Protein AF-A0A2Z6ET05-F1 (afdb_monomer)

pLDDT: mean 83.88, std 12.31, range [50.12, 95.19]

Organism: NCBI:txid1553431

Solvent-accessible surface area (backbone atoms only — not comparable to full-atom values): 5179 Å² total; per-residue (Å²): 114,69,66,63,56,46,61,56,34,48,77,72,42,31,44,82,49,72,94,82,53,76,93,70,60,69,64,82,57,17,53,59,54,19,48,77,68,76,32,95,59,46,64,69,48,79,54,77,30,30,42,38,36,79,47,59,47,98,86,65,47,72,38,81,46,78,43,79,51,98,54,91,50,87,80,84,85,72,46,79,55,130

Radius of gyration: 15.83 Å; Cα contacts (8 Å, |Δi|>4): 108; chains: 1; bounding box: 38×27×38 Å

Secondary structure (DSSP, 8-state):
-HHHHHHHHHTTTEE--TTT------STTHHHHHHHTT-SSPPPEEETTEEEEEEE-TTS-EEEEEEE-SS-------EE--

Structure (mmCIF, N/CA/C/O backbone):
data_AF-A0A2Z6ET05-F1
#
_entry.id   AF-A0A2Z6ET05-F1
#
loop_
_atom_site.group_PDB
_atom_site.id
_atom_site.type_symbol
_atom_site.label_atom_id
_atom_site.label_alt_id
_atom_site.label_comp_id
_atom_site.label_asym_id
_atom_site.label_entity_id
_atom_site.label_seq_id
_atom_site.pdbx_PDB_ins_code
_atom_site.Cartn_x
_atom_site.Cartn_y
_atom_site.Cartn_z
_atom_site.occupancy
_atom_site.B_iso_or_equiv
_atom_site.auth_seq_id
_atom_site.auth_comp_id
_atom_site.auth_asym_id
_atom_site.auth_atom_id
_atom_site.pdbx_PDB_model_num
ATOM 1 N N . MET A 1 1 ? -10.088 -9.984 2.272 1.00 61.22 1 MET A N 1
ATOM 2 C CA . MET A 1 1 ? -9.051 -9.587 3.259 1.00 61.22 1 MET A CA 1
ATOM 3 C C . MET A 1 1 ? -9.456 -8.370 4.096 1.00 61.22 1 MET A C 1
ATOM 5 O O . MET A 1 1 ? -9.393 -8.470 5.313 1.00 61.22 1 MET A O 1
ATOM 9 N N . GLN A 1 2 ? -9.942 -7.269 3.499 1.00 76.19 2 GLN A N 1
ATOM 10 C CA . GLN A 1 2 ? -10.384 -6.068 4.241 1.00 76.19 2 GLN A CA 1
ATOM 11 C C . GLN A 1 2 ? -11.396 -6.345 5.370 1.00 76.19 2 GLN A C 1
ATOM 13 O O . GLN A 1 2 ? -11.261 -5.790 6.457 1.00 76.19 2 GLN A O 1
ATOM 18 N N . ASN A 1 3 ? -12.353 -7.256 5.160 1.00 86.50 3 ASN A N 1
ATOM 19 C CA . ASN A 1 3 ? -13.383 -7.569 6.160 1.00 86.50 3 ASN A CA 1
ATOM 20 C C . ASN A 1 3 ? -12.822 -8.122 7.481 1.00 86.50 3 ASN A C 1
ATOM 22 O O . ASN A 1 3 ? -13.387 -7.853 8.535 1.00 86.50 3 ASN A O 1
ATOM 26 N N . ALA A 1 4 ? -11.713 -8.870 7.451 1.00 91.25 4 ALA A N 1
ATOM 27 C CA . ALA A 1 4 ? -11.111 -9.416 8.668 1.00 91.25 4 ALA A CA 1
ATOM 28 C C . ALA A 1 4 ? -10.468 -8.313 9.525 1.00 91.25 4 ALA A C 1
ATOM 30 O O . ALA A 1 4 ? -10.647 -8.290 10.742 1.00 91.25 4 ALA A O 1
ATOM 31 N N . LEU A 1 5 ? -9.769 -7.368 8.884 1.00 89.19 5 LEU A N 1
ATOM 32 C CA . LEU A 1 5 ? -9.174 -6.214 9.560 1.00 89.19 5 LEU A CA 1
ATOM 33 C C . LEU A 1 5 ? -10.254 -5.303 10.147 1.00 89.19 5 LEU A C 1
ATOM 35 O O . LEU A 1 5 ? -10.163 -4.924 11.311 1.00 89.19 5 LEU A O 1
ATOM 39 N N . ARG A 1 6 ? -11.299 -5.015 9.364 1.00 89.81 6 ARG A N 1
ATOM 40 C CA . ARG A 1 6 ? -12.442 -4.217 9.814 1.00 89.81 6 ARG A CA 1
ATOM 41 C C . ARG A 1 6 ? -13.089 -4.812 11.068 1.00 89.81 6 ARG A C 1
ATOM 43 O O . ARG A 1 6 ? -13.164 -4.125 12.078 1.00 89.81 6 ARG A O 1
ATOM 50 N N . LYS A 1 7 ? -13.435 -6.106 11.044 1.00 93.06 7 LYS A N 1
ATOM 51 C CA . LYS A 1 7 ? -14.007 -6.814 12.206 1.00 93.06 7 LYS A CA 1
ATOM 52 C C . LYS A 1 7 ? -13.101 -6.773 13.439 1.00 93.06 7 LYS A C 1
ATOM 54 O O . LYS A 1 7 ? -13.590 -6.765 14.561 1.00 93.06 7 LYS A O 1
ATOM 59 N N . ARG A 1 8 ? -11.774 -6.793 13.257 1.00 94.25 8 ARG A N 1
ATOM 60 C CA . ARG A 1 8 ? -10.823 -6.701 14.374 1.00 94.25 8 ARG A CA 1
ATOM 61 C C . ARG A 1 8 ? -10.800 -5.302 14.979 1.00 94.25 8 ARG A C 1
ATOM 63 O O . ARG A 1 8 ? -10.781 -5.205 16.196 1.00 94.25 8 ARG A O 1
ATOM 70 N N . LEU A 1 9 ? -10.793 -4.258 14.153 1.00 91.62 9 LEU A N 1
ATOM 71 C CA . LEU A 1 9 ? -10.791 -2.864 14.608 1.00 91.62 9 LEU A CA 1
ATOM 72 C C . LEU A 1 9 ? -12.093 -2.493 15.327 1.00 91.62 9 LEU A C 1
ATOM 74 O O . LEU A 1 9 ? -12.039 -1.825 16.355 1.00 91.62 9 LEU A O 1
ATOM 78 N N . GLU A 1 10 ? -13.230 -3.019 14.865 1.00 92.81 10 GLU A N 1
ATOM 79 C CA . GLU A 1 10 ? -14.536 -2.818 15.508 1.00 92.81 10 GLU A CA 1
ATOM 80 C C . GLU A 1 10 ? -14.545 -3.299 16.973 1.00 92.81 10 GLU A C 1
ATOM 82 O O . GLU A 1 10 ? -15.151 -2.648 17.818 1.00 92.81 10 GLU A O 1
ATOM 87 N N . LYS A 1 11 ? -13.788 -4.356 17.323 1.00 94.38 11 LYS A N 1
ATOM 88 C CA . LYS A 1 11 ? -13.634 -4.815 18.723 1.00 94.38 11 LYS A CA 1
ATOM 89 C C . LYS A 1 11 ? -12.982 -3.783 19.650 1.00 94.38 11 LYS A C 1
ATOM 91 O O . LYS A 1 11 ? -13.099 -3.909 20.862 1.00 94.38 11 LYS A O 1
ATOM 96 N N . PHE A 1 12 ? -12.277 -2.806 19.087 1.00 93.75 12 PHE A N 1
ATOM 97 C CA . PHE A 1 12 ? -11.606 -1.730 19.814 1.00 93.75 12 PHE A CA 1
ATOM 98 C C . PHE A 1 12 ? -12.299 -0.371 19.610 1.00 93.75 12 PHE A C 1
ATOM 100 O O . PHE A 1 12 ? -11.700 0.654 19.915 1.00 93.75 12 PHE A O 1
ATOM 107 N N . GLY A 1 13 ? -13.518 -0.336 19.049 1.00 92.38 13 GLY A N 1
ATOM 108 C CA . GLY A 1 13 ? -14.220 0.919 18.733 1.00 92.38 13 GLY A CA 1
ATOM 109 C C . GLY A 1 13 ? -13.601 1.705 17.567 1.00 92.38 13 GLY A C 1
ATOM 110 O O . GLY A 1 13 ? -13.840 2.901 17.406 1.00 92.38 13 GLY A O 1
ATOM 111 N N . LEU A 1 14 ? -12.778 1.055 16.738 1.00 91.62 14 LEU A N 1
ATOM 112 C CA . LEU A 1 14 ? -12.068 1.691 15.630 1.00 91.62 14 LEU A CA 1
ATOM 113 C C . LEU A 1 14 ? -12.701 1.335 14.284 1.00 91.62 14 LEU A C 1
ATOM 115 O O . LEU A 1 14 ? -13.148 0.208 14.060 1.00 91.62 14 LEU A O 1
ATOM 119 N N . ALA A 1 15 ? -12.668 2.282 13.348 1.00 89.06 15 ALA A N 1
ATOM 120 C CA . ALA A 1 15 ? -13.108 2.069 11.975 1.00 89.06 15 ALA A CA 1
ATOM 121 C C . ALA A 1 15 ? -12.023 2.467 10.966 1.00 89.06 15 ALA A C 1
ATOM 123 O O . ALA A 1 15 ? -11.219 3.371 11.200 1.00 89.06 15 ALA A O 1
ATOM 124 N N . LEU A 1 16 ? -12.026 1.788 9.817 1.00 87.69 16 LEU A N 1
ATOM 125 C CA . LEU A 1 16 ? -11.238 2.203 8.660 1.00 87.69 16 LEU A CA 1
ATOM 126 C C . LEU A 1 16 ? -11.918 3.405 8.006 1.00 87.69 16 LEU A C 1
ATOM 128 O O . LEU A 1 16 ? -13.104 3.343 7.678 1.00 87.69 16 LEU A O 1
ATOM 132 N N . GLU A 1 17 ? -11.160 4.471 7.787 1.00 86.00 17 GLU A N 1
ATOM 133 C CA . GLU A 1 17 ? -11.629 5.625 7.032 1.00 86.00 17 GLU A CA 1
ATOM 134 C C . GLU A 1 17 ? -11.390 5.349 5.527 1.00 86.00 17 GLU A C 1
ATOM 136 O O . GLU A 1 17 ? -10.260 5.026 5.139 1.00 86.00 17 GLU A O 1
ATOM 141 N N . PRO A 1 18 ? -12.430 5.395 4.673 1.00 83.69 18 PRO A N 1
ATOM 142 C CA . PRO A 1 18 ? -12.335 4.953 3.281 1.00 83.69 18 PRO A CA 1
ATOM 143 C C . PRO A 1 18 ? -11.563 5.904 2.355 1.00 83.69 18 PRO A C 1
ATOM 145 O O . PRO A 1 18 ? -11.021 5.438 1.356 1.00 83.69 18 PRO A O 1
ATOM 148 N N . THR A 1 19 ? -11.486 7.206 2.645 1.00 84.56 19 THR A N 1
ATOM 149 C CA . THR A 1 19 ? -10.731 8.168 1.815 1.00 84.56 19 THR A CA 1
ATOM 150 C C . THR A 1 19 ? -9.214 8.048 1.995 1.00 84.56 19 THR A C 1
ATOM 152 O O . THR A 1 19 ? -8.446 8.337 1.080 1.00 84.56 19 THR A O 1
ATOM 155 N N . LYS A 1 20 ? -8.776 7.560 3.153 1.00 79.56 20 LYS A N 1
ATOM 156 C CA . LYS A 1 20 ? -7.391 7.426 3.607 1.00 79.56 20 LYS A CA 1
ATOM 157 C C . LYS A 1 20 ? -6.894 5.984 3.532 1.00 79.56 20 LYS A C 1
ATOM 159 O O . LYS A 1 20 ? -5.689 5.747 3.479 1.00 79.56 20 LYS A O 1
ATOM 164 N N . THR A 1 21 ? -7.804 5.008 3.511 1.00 81.69 21 THR A N 1
ATOM 165 C CA . THR A 1 21 ? -7.464 3.581 3.443 1.00 81.69 21 THR A CA 1
ATOM 166 C C . THR A 1 21 ? -7.627 3.051 2.026 1.00 81.69 21 THR A C 1
ATOM 168 O O . THR A 1 21 ? -8.739 2.880 1.533 1.00 81.69 21 THR A O 1
ATOM 171 N N . LYS A 1 22 ? -6.516 2.675 1.392 1.00 84.44 22 LYS A N 1
ATOM 172 C CA . LYS A 1 22 ? -6.511 2.057 0.061 1.00 84.44 22 LYS A CA 1
ATOM 173 C C . LYS A 1 22 ? -5.800 0.706 0.083 1.00 84.44 22 LYS A C 1
ATOM 175 O O . LYS A 1 22 ? -4.751 0.558 0.704 1.00 84.44 22 LYS A O 1
ATOM 180 N N . LEU A 1 23 ? -6.348 -0.281 -0.633 1.00 85.06 23 LEU A N 1
ATOM 181 C CA . LEU A 1 23 ? -5.599 -1.494 -0.966 1.00 85.06 23 LEU A CA 1
ATOM 182 C C . LEU A 1 23 ? -4.656 -1.209 -2.127 1.00 85.0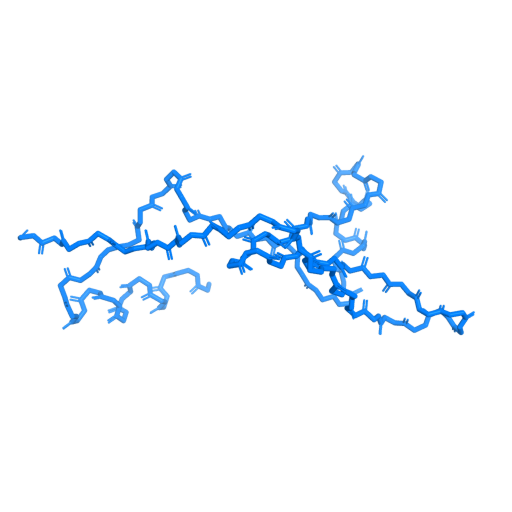6 23 LEU A C 1
ATOM 184 O O . LEU A 1 23 ? -5.086 -0.823 -3.212 1.00 85.06 23 LEU A O 1
ATOM 188 N N . VAL A 1 24 ? -3.376 -1.454 -1.891 1.00 86.31 24 VAL A N 1
ATOM 189 C CA . VAL A 1 24 ? -2.318 -1.287 -2.879 1.00 86.31 24 VAL A CA 1
ATOM 190 C C . VAL A 1 24 ? -1.805 -2.667 -3.270 1.00 86.31 24 VAL A C 1
ATOM 192 O O . VAL A 1 24 ? -1.470 -3.482 -2.408 1.00 86.31 24 VAL A O 1
ATOM 195 N N . ALA A 1 25 ? -1.760 -2.951 -4.572 1.00 86.50 25 ALA A N 1
ATOM 196 C CA . ALA A 1 25 ? -1.187 -4.196 -5.070 1.00 86.50 25 ALA A CA 1
ATOM 197 C C . ALA A 1 25 ? 0.322 -4.216 -4.787 1.00 86.50 25 ALA A C 1
ATOM 199 O O . ALA A 1 25 ? 1.058 -3.357 -5.271 1.00 86.50 25 ALA A O 1
ATOM 200 N N . PHE A 1 26 ? 0.781 -5.207 -4.023 1.00 86.88 26 PHE A N 1
ATOM 201 C CA . PHE A 1 26 ? 2.165 -5.296 -3.564 1.00 86.88 26 PHE A CA 1
ATOM 202 C C . PHE A 1 26 ? 2.717 -6.723 -3.680 1.00 86.88 26 PHE A C 1
ATOM 204 O O . PHE A 1 26 ? 1.964 -7.694 -3.772 1.00 86.88 26 PHE A O 1
ATOM 211 N N . GLY A 1 27 ? 4.044 -6.861 -3.701 1.00 88.50 27 GLY A N 1
ATOM 212 C CA . GLY A 1 27 ? 4.723 -8.155 -3.822 1.00 88.50 27 GLY A CA 1
ATOM 213 C C . GLY A 1 27 ? 5.068 -8.561 -5.262 1.00 88.50 27 GLY A C 1
ATOM 214 O O . GLY A 1 27 ? 4.862 -7.818 -6.222 1.00 88.50 27 GLY A O 1
ATOM 215 N N . ARG A 1 28 ? 5.586 -9.787 -5.427 1.00 89.75 28 ARG A N 1
ATOM 216 C CA . ARG A 1 28 ? 6.142 -10.297 -6.702 1.00 89.75 28 ARG A CA 1
ATOM 217 C C . ARG A 1 28 ? 5.179 -10.276 -7.891 1.00 89.75 28 ARG A C 1
ATOM 219 O O . ARG A 1 28 ? 5.615 -10.196 -9.037 1.00 89.75 28 ARG A O 1
ATOM 226 N N . PHE A 1 29 ? 3.877 -10.341 -7.625 1.00 90.56 29 PHE A N 1
ATOM 227 C CA . PHE A 1 29 ? 2.836 -10.350 -8.652 1.00 90.56 29 PHE A CA 1
ATOM 228 C C . PHE A 1 29 ? 2.297 -8.959 -8.988 1.00 90.56 29 PHE A C 1
ATOM 230 O O . PHE A 1 29 ? 1.587 -8.819 -9.981 1.00 90.56 29 PHE A O 1
ATOM 237 N N . ALA A 1 30 ? 2.670 -7.925 -8.228 1.00 91.38 30 ALA A N 1
ATOM 238 C CA . ALA A 1 30 ? 2.155 -6.574 -8.418 1.00 91.38 30 ALA A CA 1
ATOM 239 C C . ALA A 1 30 ? 2.446 -6.033 -9.826 1.00 91.38 30 ALA A C 1
ATOM 241 O O . ALA A 1 30 ? 1.592 -5.388 -10.423 1.00 91.38 30 ALA A O 1
ATOM 242 N N . GLN A 1 31 ? 3.613 -6.358 -10.398 1.00 89.62 31 GLN A N 1
ATOM 243 C CA . GLN A 1 31 ? 3.959 -5.963 -11.770 1.00 89.62 31 GLN A CA 1
ATOM 244 C C . GLN A 1 31 ? 3.041 -6.617 -12.806 1.00 89.62 31 GLN A C 1
ATOM 246 O O . GLN A 1 31 ? 2.586 -5.943 -13.721 1.00 89.62 31 GLN A O 1
ATOM 251 N N . ARG A 1 32 ? 2.747 -7.916 -12.656 1.00 90.56 32 ARG A N 1
ATOM 252 C CA . ARG A 1 32 ? 1.835 -8.625 -13.567 1.00 90.56 32 ARG A CA 1
ATOM 253 C C . ARG A 1 32 ? 0.429 -8.045 -13.464 1.00 90.56 32 ARG A C 1
ATOM 255 O O . ARG A 1 32 ? -0.179 -7.741 -14.481 1.00 90.56 32 ARG A O 1
ATOM 262 N N . TYR A 1 33 ? -0.045 -7.832 -12.237 1.00 91.62 33 TYR A N 1
ATOM 263 C CA . TYR A 1 33 ? -1.338 -7.208 -11.977 1.00 91.62 33 TYR A CA 1
ATOM 264 C C . TYR A 1 33 ? -1.437 -5.818 -12.620 1.00 91.62 33 TYR A C 1
ATOM 266 O O . TYR A 1 33 ? -2.406 -5.537 -13.319 1.00 91.62 33 TYR A O 1
ATOM 274 N N . ALA A 1 34 ? -0.407 -4.981 -12.455 1.00 91.38 34 ALA A N 1
ATOM 275 C CA . ALA A 1 34 ? -0.326 -3.663 -13.076 1.00 91.38 34 ALA A CA 1
ATOM 276 C C . ALA A 1 34 ? -0.416 -3.746 -14.607 1.00 91.38 34 ALA A C 1
ATOM 278 O O . ALA A 1 34 ? -1.252 -3.065 -15.194 1.00 91.38 34 ALA A O 1
ATOM 279 N N . SER A 1 35 ? 0.366 -4.627 -15.237 1.00 90.31 35 SER A N 1
ATOM 280 C CA . SER A 1 35 ? 0.339 -4.823 -16.690 1.00 90.31 35 SER A CA 1
ATOM 281 C C . SER A 1 35 ? -1.026 -5.290 -17.200 1.00 90.31 35 SER A C 1
ATOM 283 O O . SER A 1 35 ? -1.504 -4.750 -18.193 1.00 90.31 35 SER A O 1
ATOM 285 N N . HIS A 1 36 ? -1.696 -6.210 -16.496 1.00 93.12 36 HIS A N 1
ATOM 286 C CA . HIS A 1 36 ? -3.067 -6.623 -16.830 1.00 93.12 36 HIS A CA 1
ATOM 287 C C . HIS A 1 36 ? -4.080 -5.473 -16.762 1.00 93.12 36 HIS A C 1
ATOM 289 O O . HIS A 1 36 ? -5.086 -5.508 -17.457 1.00 93.12 36 HIS A O 1
ATOM 295 N N . HIS A 1 37 ? -3.809 -4.452 -15.948 1.00 92.25 37 HIS A N 1
ATOM 296 C CA . HIS A 1 37 ? -4.662 -3.273 -15.783 1.00 92.25 37 HIS A CA 1
ATOM 297 C C . HIS A 1 37 ? -4.146 -2.062 -16.584 1.00 92.25 37 HIS A C 1
ATOM 299 O O . HIS A 1 37 ? -4.475 -0.923 -16.258 1.00 92.25 37 HIS A O 1
ATOM 305 N N . GLY A 1 38 ? -3.281 -2.279 -17.584 1.00 92.69 38 GLY A N 1
ATOM 306 C CA . GLY A 1 38 ? -2.742 -1.216 -18.443 1.00 92.69 38 GLY A CA 1
ATOM 307 C C . GLY A 1 38 ? -1.757 -0.263 -17.753 1.00 92.69 38 GLY A C 1
ATOM 308 O O . GLY A 1 38 ? -1.356 0.746 -18.331 1.00 92.69 38 GLY A O 1
ATOM 309 N N . LYS A 1 39 ? -1.326 -0.558 -16.522 1.00 91.25 39 LYS A N 1
ATOM 310 C CA . LYS A 1 39 ? -0.348 0.250 -15.785 1.00 91.25 39 LYS A CA 1
ATOM 311 C C . LYS A 1 39 ? 1.073 -0.219 -16.106 1.00 91.25 39 LYS A C 1
ATOM 313 O O . LYS A 1 39 ? 1.399 -1.400 -16.002 1.00 91.25 39 LYS A O 1
ATOM 318 N N . ARG A 1 40 ? 1.966 0.728 -16.421 1.00 86.69 40 ARG A N 1
ATOM 319 C CA . ARG A 1 40 ? 3.394 0.435 -16.680 1.00 86.69 40 ARG A CA 1
ATOM 320 C C . ARG A 1 40 ? 4.141 -0.043 -15.429 1.00 86.69 40 ARG A C 1
ATOM 322 O O . ARG A 1 40 ? 5.101 -0.804 -15.542 1.00 86.69 40 ARG A O 1
ATOM 329 N N . ARG A 1 41 ? 3.725 0.407 -14.242 1.00 86.50 41 ARG A N 1
ATOM 330 C CA . ARG A 1 41 ? 4.342 0.067 -12.952 1.00 86.50 41 ARG 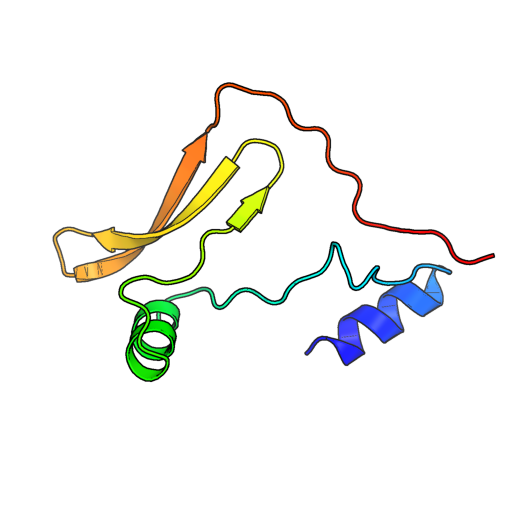A CA 1
ATOM 331 C C . ARG A 1 41 ? 3.277 -0.192 -11.877 1.00 86.50 41 ARG A C 1
ATOM 333 O O . ARG A 1 41 ? 2.182 0.365 -11.976 1.00 86.50 41 ARG A 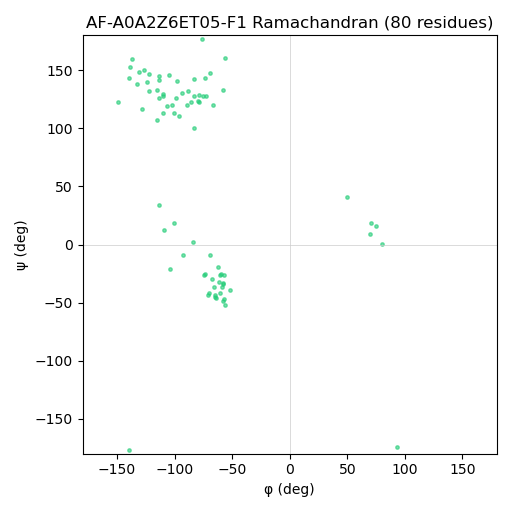O 1
ATOM 340 N N . PRO A 1 42 ? 3.590 -1.019 -10.863 1.00 90.88 42 PRO A N 1
ATOM 341 C CA . PRO A 1 42 ? 2.804 -1.142 -9.646 1.00 90.88 42 PRO A CA 1
ATOM 342 C C . PRO A 1 42 ? 2.629 0.196 -8.945 1.00 90.88 42 PRO A C 1
ATOM 344 O O . PRO A 1 42 ? 3.409 1.126 -9.137 1.00 90.88 42 PRO A O 1
ATOM 347 N N . GLU A 1 43 ? 1.618 0.253 -8.092 1.00 88.38 43 GLU A N 1
ATOM 348 C CA . GLU A 1 43 ? 1.429 1.379 -7.192 1.00 88.38 43 GLU A CA 1
ATOM 349 C C . GLU A 1 43 ? 2.523 1.416 -6.112 1.00 88.38 43 GLU A C 1
ATOM 351 O O . GLU A 1 43 ? 3.035 0.382 -5.675 1.00 88.38 43 GLU A O 1
ATOM 356 N N . THR A 1 44 ? 2.869 2.632 -5.696 1.00 89.50 44 THR A N 1
ATOM 357 C CA . THR A 1 44 ? 3.874 2.916 -4.667 1.00 89.50 44 THR A CA 1
ATOM 358 C C . THR A 1 44 ? 3.181 3.159 -3.332 1.00 89.50 44 THR A C 1
ATOM 360 O O . THR A 1 44 ? 2.126 3.793 -3.287 1.00 89.50 44 THR A O 1
ATOM 363 N N . ILE A 1 45 ? 3.770 2.665 -2.243 1.00 88.06 45 ILE A N 1
ATOM 364 C CA . ILE A 1 45 ? 3.274 2.902 -0.885 1.00 88.06 45 ILE A CA 1
ATOM 365 C C . ILE A 1 45 ? 4.087 4.037 -0.268 1.00 88.06 45 ILE A C 1
ATOM 367 O O . ILE A 1 45 ? 5.313 3.955 -0.204 1.00 88.06 45 ILE A O 1
ATOM 371 N N . TYR A 1 46 ? 3.388 5.060 0.216 1.00 86.19 46 TYR A N 1
ATOM 372 C CA . TYR A 1 46 ? 3.963 6.177 0.958 1.00 86.19 46 TYR A CA 1
ATOM 373 C C . TYR A 1 46 ? 3.584 6.026 2.428 1.00 86.19 46 TYR A C 1
ATOM 375 O O . TYR A 1 46 ? 2.399 5.989 2.765 1.00 86.19 46 TYR A O 1
ATOM 383 N N . PHE A 1 47 ? 4.572 5.892 3.307 1.00 81.50 47 PHE A N 1
ATOM 384 C CA . PHE A 1 47 ? 4.331 5.660 4.727 1.00 81.50 47 PHE A CA 1
ATOM 385 C C . PHE A 1 47 ? 5.438 6.262 5.589 1.00 81.50 47 PHE A C 1
ATOM 387 O O . PHE A 1 47 ? 6.595 5.896 5.432 1.00 81.50 47 PHE A O 1
ATOM 394 N N . LEU A 1 48 ? 5.076 7.154 6.520 1.00 83.94 48 LEU A N 1
ATOM 395 C CA . LEU A 1 48 ? 5.981 7.761 7.512 1.00 83.94 48 LEU A CA 1
ATOM 396 C C . LEU A 1 48 ? 7.275 8.354 6.919 1.00 83.94 48 LEU A C 1
ATOM 398 O O . LEU A 1 48 ? 8.354 8.185 7.482 1.00 83.94 48 LEU A O 1
ATOM 402 N N . GLY A 1 49 ? 7.179 9.028 5.771 1.00 84.44 49 GLY A N 1
ATOM 403 C CA . GLY A 1 49 ? 8.351 9.565 5.070 1.00 84.44 49 GLY A CA 1
ATOM 404 C C . GLY A 1 49 ? 9.189 8.504 4.349 1.00 84.44 49 GLY A C 1
ATOM 405 O O . GLY A 1 49 ? 10.329 8.769 3.985 1.00 84.44 49 GLY A O 1
ATOM 406 N N . PHE A 1 50 ? 8.653 7.305 4.127 1.00 86.69 50 PHE A N 1
ATOM 407 C CA . PHE A 1 50 ? 9.248 6.287 3.271 1.00 86.69 50 PHE A CA 1
ATOM 408 C C . PHE A 1 50 ? 8.387 6.038 2.045 1.00 86.69 50 PHE A C 1
ATOM 410 O O . PHE A 1 50 ? 7.161 5.947 2.121 1.00 86.69 50 PHE A O 1
ATOM 417 N N . THR A 1 51 ? 9.069 5.827 0.931 1.00 90.31 51 THR A N 1
ATOM 418 C CA . THR A 1 51 ? 8.4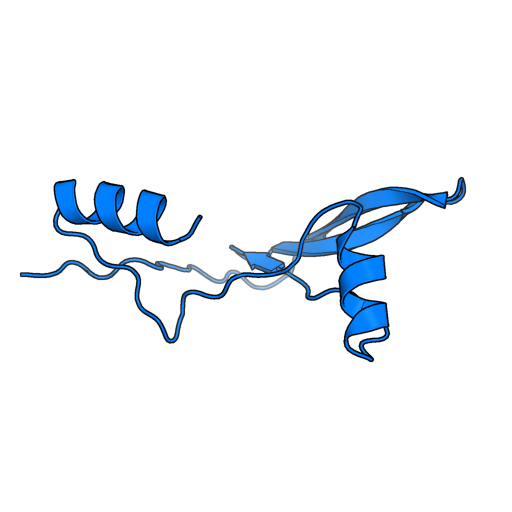76 5.492 -0.356 1.00 90.31 51 THR A CA 1
ATOM 419 C C . THR A 1 51 ? 8.930 4.092 -0.735 1.00 90.31 51 THR A C 1
ATOM 421 O O . THR A 1 51 ? 10.098 3.858 -1.056 1.00 90.31 51 THR A O 1
ATOM 424 N N . LEU A 1 52 ? 7.996 3.148 -0.648 1.00 90.44 52 LEU A N 1
ATOM 425 C CA . LEU A 1 52 ? 8.186 1.722 -0.897 1.00 90.44 52 LEU A CA 1
ATOM 426 C C . LEU A 1 52 ? 7.640 1.372 -2.280 1.00 90.44 52 LEU A C 1
ATOM 428 O O . LEU A 1 52 ? 6.442 1.509 -2.538 1.00 90.44 52 LEU A O 1
ATOM 432 N N . TYR A 1 53 ? 8.500 0.866 -3.159 1.00 91.44 53 TYR A N 1
ATOM 433 C CA . TYR A 1 53 ? 8.104 0.433 -4.498 1.00 91.44 53 TYR A CA 1
ATOM 434 C C . TYR A 1 53 ? 8.623 -0.963 -4.828 1.00 91.44 53 TYR A C 1
ATOM 436 O O . TYR A 1 53 ? 9.685 -1.410 -4.390 1.00 91.44 53 TYR A O 1
ATOM 444 N N . CYS A 1 54 ? 7.834 -1.667 -5.635 1.00 91.38 54 CYS A N 1
ATOM 445 C CA . CYS A 1 54 ? 8.192 -2.969 -6.176 1.00 91.38 54 CYS A CA 1
ATOM 446 C C . CYS A 1 54 ? 9.158 -2.795 -7.353 1.00 91.38 54 CYS A C 1
ATOM 448 O O . CYS A 1 54 ? 8.867 -2.064 -8.298 1.00 91.38 54 CYS A O 1
ATOM 450 N N . THR A 1 55 ? 10.283 -3.503 -7.323 1.00 91.62 55 THR A N 1
ATOM 451 C CA . THR A 1 55 ? 11.289 -3.500 -8.389 1.00 91.62 55 THR A CA 1
ATOM 452 C C . THR A 1 55 ? 11.833 -4.911 -8.638 1.00 91.62 55 THR A C 1
ATOM 454 O O . THR A 1 55 ? 11.376 -5.905 -8.060 1.00 91.62 55 THR A O 1
ATOM 457 N N . ARG A 1 56 ? 12.803 -5.015 -9.543 1.00 90.81 56 ARG A N 1
ATOM 458 C CA . ARG A 1 56 ? 13.609 -6.214 -9.762 1.00 90.81 56 ARG A CA 1
ATOM 459 C C . ARG A 1 56 ? 15.079 -5.875 -9.578 1.00 90.81 56 ARG A C 1
ATOM 461 O O . ARG A 1 56 ? 15.505 -4.765 -9.882 1.00 90.81 56 ARG A O 1
ATOM 468 N N . ASN A 1 57 ? 15.850 -6.826 -9.066 1.00 91.81 57 ASN A N 1
ATOM 469 C CA . ASN A 1 57 ? 17.303 -6.697 -9.050 1.00 91.81 57 ASN A CA 1
ATOM 470 C C . ASN A 1 57 ? 17.891 -6.953 -10.453 1.00 91.81 57 ASN A C 1
ATOM 472 O O . ASN A 1 57 ? 17.173 -7.333 -11.378 1.00 91.81 57 ASN A O 1
ATOM 476 N N . LEU A 1 58 ? 19.210 -6.800 -10.599 1.00 92.62 58 LEU A N 1
ATOM 477 C CA . LEU A 1 58 ? 19.913 -7.052 -11.866 1.00 92.62 58 LEU A CA 1
ATOM 478 C C . LEU A 1 58 ? 19.752 -8.496 -12.379 1.00 92.62 58 LEU A C 1
ATOM 480 O O . LEU A 1 58 ? 19.806 -8.731 -13.578 1.00 92.62 58 LEU A O 1
ATOM 484 N N . LYS A 1 59 ? 19.500 -9.458 -11.480 1.00 95.19 59 LYS A N 1
ATOM 485 C CA . LYS A 1 59 ? 19.224 -10.867 -11.811 1.00 95.19 59 LYS A CA 1
ATOM 486 C C . LYS A 1 59 ? 17.747 -11.128 -12.159 1.00 95.19 59 LYS A C 1
ATOM 488 O O . LYS A 1 59 ? 17.364 -12.272 -12.362 1.00 95.19 59 LYS A O 1
ATOM 493 N N . GLY A 1 60 ? 16.897 -10.098 -12.178 1.00 90.44 60 GLY A N 1
ATOM 494 C CA . GLY A 1 60 ? 15.466 -10.205 -12.472 1.00 90.44 60 GLY A CA 1
ATOM 495 C C . GLY A 1 60 ? 14.581 -10.669 -11.306 1.00 90.44 60 GLY A C 1
ATOM 496 O O . GLY A 1 60 ? 13.360 -10.736 -11.467 1.00 90.44 60 GLY A O 1
ATOM 497 N N . ASN A 1 61 ? 15.148 -10.936 -10.126 1.00 92.00 61 ASN A N 1
ATOM 498 C CA . ASN A 1 61 ? 14.386 -11.358 -8.950 1.00 92.00 61 ASN A CA 1
ATOM 499 C C . ASN A 1 61 ? 13.609 -10.185 -8.353 1.00 92.00 61 ASN A C 1
ATOM 501 O O . ASN A 1 61 ? 14.103 -9.055 -8.309 1.00 92.00 61 ASN A O 1
ATOM 505 N N . PHE A 1 62 ? 12.403 -10.469 -7.858 1.00 91.06 62 PHE A N 1
ATOM 506 C CA . PHE A 1 62 ? 11.580 -9.483 -7.166 1.00 91.06 62 PHE A CA 1
ATOM 507 C C . PHE A 1 62 ? 12.313 -8.913 -5.948 1.00 91.06 62 PHE A C 1
ATOM 509 O O . PHE A 1 62 ? 12.854 -9.657 -5.131 1.00 91.06 62 PHE A O 1
ATOM 516 N N . LYS A 1 63 ? 12.286 -7.589 -5.825 1.00 92.19 63 LYS A N 1
ATOM 517 C CA . LYS A 1 63 ? 12.850 -6.845 -4.704 1.00 92.19 63 LYS A CA 1
ATOM 518 C C . LYS A 1 63 ? 11.897 -5.710 -4.343 1.00 92.19 63 LYS A C 1
ATOM 520 O O . LYS A 1 63 ? 11.310 -5.080 -5.220 1.00 92.19 63 LYS A O 1
ATOM 525 N N . ILE A 1 64 ? 11.776 -5.428 -3.053 1.00 91.38 64 ILE A N 1
ATOM 526 C CA . ILE A 1 64 ? 11.179 -4.183 -2.570 1.00 91.38 64 ILE A CA 1
ATOM 527 C C . ILE A 1 64 ? 12.320 -3.206 -2.351 1.00 91.38 64 ILE A C 1
ATOM 529 O O . ILE A 1 64 ? 13.322 -3.547 -1.720 1.00 91.38 64 ILE A O 1
ATOM 533 N N . GLU A 1 65 ? 12.180 -2.005 -2.888 1.00 91.69 65 GLU A N 1
ATOM 534 C CA . GLU A 1 65 ? 13.114 -0.925 -2.622 1.00 91.69 65 GLU A CA 1
ATOM 535 C C . GLU A 1 65 ? 12.418 0.175 -1.835 1.00 91.69 65 GLU A C 1
ATOM 537 O O . GLU A 1 65 ? 11.221 0.424 -2.000 1.00 91.69 65 GLU A O 1
ATOM 542 N N . MET A 1 66 ? 13.185 0.791 -0.944 1.00 92.50 66 MET A N 1
ATOM 543 C CA . MET A 1 66 ? 12.727 1.837 -0.050 1.00 92.50 66 MET A CA 1
ATOM 544 C C . MET A 1 66 ? 13.572 3.078 -0.294 1.00 92.50 66 MET A C 1
ATOM 546 O O . MET A 1 66 ? 14.801 3.001 -0.324 1.00 92.50 66 MET A O 1
ATOM 550 N N . ARG A 1 67 ? 12.912 4.221 -0.449 1.00 91.12 67 ARG A N 1
ATOM 551 C CA . ARG A 1 67 ? 13.549 5.537 -0.427 1.00 91.12 67 ARG A CA 1
ATOM 552 C C . ARG A 1 67 ? 13.035 6.315 0.769 1.00 91.12 67 ARG A C 1
ATOM 554 O O . ARG A 1 67 ? 11.831 6.354 0.995 1.00 91.12 67 ARG A O 1
ATOM 561 N N . THR A 1 68 ? 13.944 6.929 1.510 1.00 89.56 68 THR A N 1
ATOM 562 C CA . THR A 1 68 ? 13.591 7.862 2.581 1.00 89.56 68 THR A CA 1
ATOM 563 C C . THR A 1 68 ? 13.348 9.233 1.968 1.00 89.56 68 THR A C 1
ATOM 565 O O . THR A 1 68 ? 14.178 9.745 1.214 1.00 89.56 68 THR A O 1
ATOM 568 N N . GLU A 1 69 ? 12.207 9.827 2.273 1.00 79.50 69 GLU A N 1
ATOM 569 C CA . GLU A 1 69 ? 11.887 11.197 1.911 1.00 79.50 69 GLU A CA 1
ATOM 570 C C . GLU A 1 69 ? 12.487 12.150 2.943 1.00 79.50 69 GLU A C 1
ATOM 572 O O . GLU A 1 69 ? 12.515 11.878 4.141 1.00 79.50 69 GLU A O 1
ATOM 577 N N . LYS A 1 70 ? 12.985 13.297 2.476 1.00 71.69 70 LYS A N 1
ATOM 578 C CA . LYS A 1 70 ? 13.610 14.300 3.351 1.00 71.69 70 LYS A CA 1
ATOM 579 C C . LYS A 1 70 ? 12.601 15.003 4.273 1.00 71.69 70 LYS A C 1
ATOM 581 O O . LYS A 1 70 ? 13.016 15.751 5.152 1.00 71.69 70 LYS A O 1
ATOM 586 N N . PHE A 1 71 ? 11.298 14.793 4.072 1.00 63.59 71 PHE A N 1
ATOM 587 C CA . PHE A 1 71 ? 10.233 15.516 4.761 1.00 63.59 71 PHE A CA 1
ATOM 588 C C . PHE A 1 71 ? 9.491 14.616 5.754 1.00 63.59 71 PHE A C 1
ATOM 590 O O . PHE A 1 71 ? 9.046 13.519 5.419 1.00 63.59 71 PHE A O 1
ATOM 597 N N . ARG A 1 72 ? 9.345 15.090 6.994 1.00 57.47 72 ARG A N 1
ATOM 598 C CA . ARG A 1 72 ? 8.723 14.337 8.089 1.00 57.47 72 ARG A CA 1
ATOM 599 C C . ARG A 1 72 ? 7.203 14.473 8.025 1.00 57.47 72 ARG A C 1
ATOM 601 O O . ARG A 1 72 ? 6.649 15.466 8.483 1.00 57.47 72 ARG A O 1
ATOM 608 N N . SER A 1 73 ? 6.525 13.466 7.488 1.00 56.38 73 SER A N 1
ATOM 609 C CA . SER A 1 73 ? 5.064 13.354 7.540 1.00 56.38 73 SER A CA 1
ATOM 610 C C . SER A 1 73 ? 4.652 12.459 8.714 1.00 56.38 73 SER A C 1
ATOM 612 O O . SER A 1 73 ? 4.901 11.254 8.720 1.00 56.38 73 SER A O 1
ATOM 614 N N . VAL A 1 74 ? 4.034 13.056 9.740 1.00 55.34 74 VAL A N 1
ATOM 615 C CA . VAL A 1 74 ? 3.349 12.310 10.808 1.00 55.34 74 VAL A CA 1
ATOM 616 C C . VAL A 1 74 ? 1.996 11.894 10.264 1.00 55.34 74 VAL A C 1
ATOM 618 O O . VAL A 1 74 ? 1.227 12.748 9.827 1.00 55.34 74 VAL A O 1
ATOM 621 N N . VAL A 1 75 ? 1.704 10.595 10.280 1.00 55.47 75 VAL A N 1
ATOM 622 C CA . VAL A 1 75 ? 0.446 10.103 9.732 1.00 55.47 75 VAL A CA 1
ATOM 623 C C . VAL A 1 75 ? -0.294 9.222 10.724 1.00 55.47 75 VAL A C 1
ATOM 625 O O . VAL A 1 75 ? 0.190 8.162 11.112 1.00 55.47 75 VAL A O 1
ATOM 628 N N . VAL A 1 76 ? -1.477 9.685 11.132 1.00 52.31 76 VAL A N 1
ATOM 629 C CA . VAL A 1 76 ? -2.414 8.962 11.998 1.00 52.31 76 VAL A CA 1
ATOM 630 C C . VAL A 1 76 ? -3.615 8.565 11.141 1.00 52.31 76 VAL A C 1
ATOM 632 O O . VAL A 1 76 ? -4.348 9.418 10.643 1.00 52.31 76 VAL A O 1
ATOM 635 N N . TRP A 1 77 ? -3.789 7.260 10.929 1.00 58.38 77 TRP A N 1
ATOM 636 C CA . TRP A 1 77 ? -4.750 6.695 9.970 1.00 58.38 77 TRP A CA 1
ATOM 637 C C . TRP A 1 77 ? -5.889 5.902 10.625 1.00 58.38 77 TRP A C 1
ATOM 639 O O . TRP A 1 77 ? -6.361 4.909 10.077 1.00 58.38 77 TRP A O 1
ATOM 649 N N . LEU A 1 78 ? -6.333 6.310 11.810 1.00 62.47 78 LEU A N 1
ATOM 650 C CA . LEU A 1 78 ? -7.449 5.672 12.504 1.00 62.47 78 LEU A CA 1
ATOM 651 C C . LEU A 1 78 ? -8.406 6.745 13.003 1.00 62.47 78 LEU A C 1
ATOM 653 O O . LEU A 1 78 ? -7.974 7.781 13.504 1.00 62.47 78 LEU A O 1
ATOM 657 N N . VAL A 1 79 ? -9.702 6.484 12.849 1.00 63.28 79 VAL A N 1
ATOM 658 C CA . VAL A 1 79 ? -10.764 7.322 13.404 1.00 63.28 79 VAL A CA 1
ATOM 659 C C . VAL A 1 79 ? -11.482 6.493 14.464 1.00 63.28 79 VAL A C 1
ATOM 661 O O . VAL A 1 79 ? -11.894 5.360 14.198 1.00 63.28 79 VAL A O 1
ATOM 664 N N . CYS A 1 80 ? -11.580 7.040 15.675 1.00 50.12 80 CYS A N 1
ATOM 665 C CA . CYS A 1 80 ? -12.382 6.463 16.747 1.00 50.12 80 CYS A CA 1
ATOM 666 C C . CYS A 1 80 ? -13.859 6.683 16.413 1.00 50.12 80 CYS A C 1
ATOM 668 O O . CYS A 1 80 ? -14.247 7.813 16.105 1.00 50.12 80 CYS A O 1
ATOM 670 N N . LYS A 1 81 ? -14.672 5.625 16.439 1.00 56.44 81 LYS A N 1
ATOM 671 C CA . LYS A 1 81 ? -16.123 5.795 16.460 1.00 56.44 81 LYS A CA 1
ATOM 672 C C . LYS A 1 81 ? -16.558 5.880 17.920 1.00 56.44 81 LYS A C 1
ATOM 674 O O . LYS A 1 81 ? -16.310 4.943 18.672 1.00 56.44 81 LYS A O 1
ATOM 679 N N . THR A 1 82 ? -17.183 6.996 18.291 1.00 5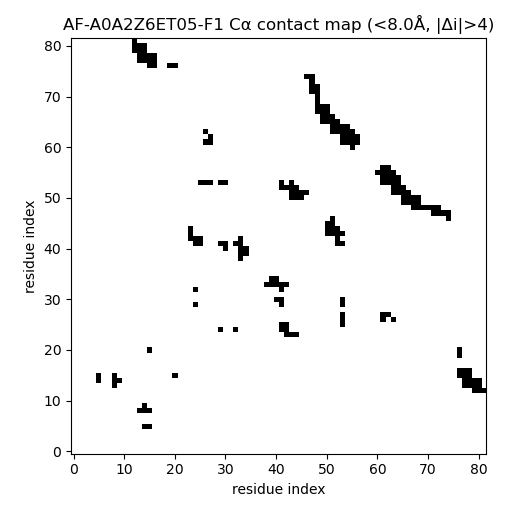2.59 82 THR A N 1
ATOM 680 C CA . THR A 1 82 ? -18.149 7.027 19.402 1.00 52.59 82 THR A CA 1
ATOM 681 C C . THR A 1 82 ? -19.284 6.053 19.138 1.00 52.59 82 THR A C 1
ATOM 683 O O . THR A 1 82 ? -19.699 5.976 17.954 1.00 52.59 82 THR A O 1
#

Nearest PDB structures (foldseek):
  3wpa-assembly1_A  TM=4.805E-01  e=2.533E-01  Acinetobacter sp. Tol 5
  3wpr-assembly1_B  TM=4.207E-01  e=4.434E-01  Acinetobacter sp. Tol 5
  3wpr-assembly1_C  TM=3.041E-01  e=3.053E-01  Acinetobacter sp. Tol 5
  6xtd-assembly1_B  TM=3.669E-01  e=3.244E+00  Serratia marcescens
  4zg5-assembly1_A  TM=2.969E-01  e=2.865E+00  Brucella abortus S19

Sequence (82 aa):
MQNALRKRLEKFGLALEPTKTKLVAFGRFAQRYASHHGKRRPETIYFLGFTLYCTRNLKGNFKIEMRTEKFRSVVVWLVCKT

Mean predicted aligned error: 6.91 Å

Foldseek 3Di:
DVVVVQVVQVVVQKHFDVVLDDDFQDDPCQCVVCV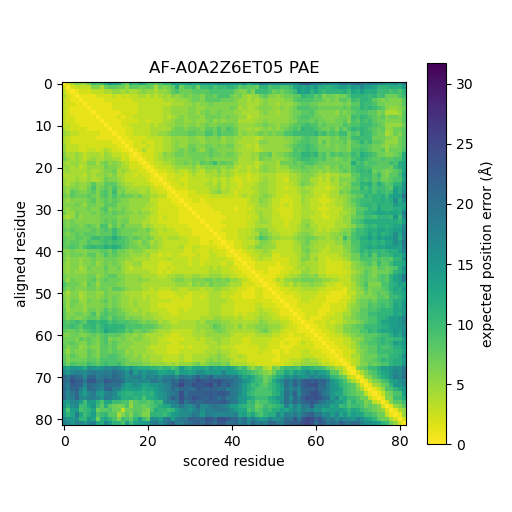VVVHNAGDWDDDQQKIWGWDADPVRHIDIDIDGHPDGDDDDGIDGHD

=== Feature glossary =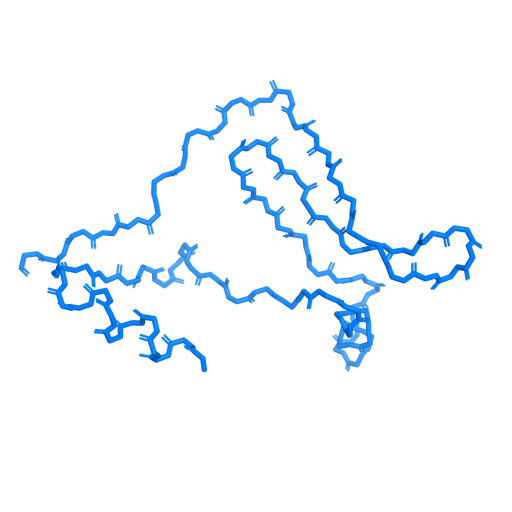==
A reading guide for the features in this record.

Start from the sequence.

  · Sequence gives the chain of amino acids in standard one-letter code (A=alanine, C=cysteine, …, Y=tyrosine), read N→C. It is the only feature that is directly encoded by the gene; all structural features are derived from the folded form of this sequence.

Fold it, and you get atomic coordinates and the backbone conformation that goes with them.

  · Structure coordinates are given as an mmCIF _atom_site loop: one row per atom with element, residue name, chain id, sequence number, and x/y/z position in Å. Only the four main-chain atoms per residue are included here; side chains are omitted to keep the record compact.

  · Backbone dihedral angles. Every residue except chain termini has a φ (preceding-C → N → Cα → C) and a ψ (N → Cα → C → next-N). They are reported in degrees following the IUPAC sign convention. Secondary structure is essentially a statement about which (φ, ψ) basin each residue occupies.

  · Eight-state secondary structure (DSSP): H is the canonical α-helix, G the ti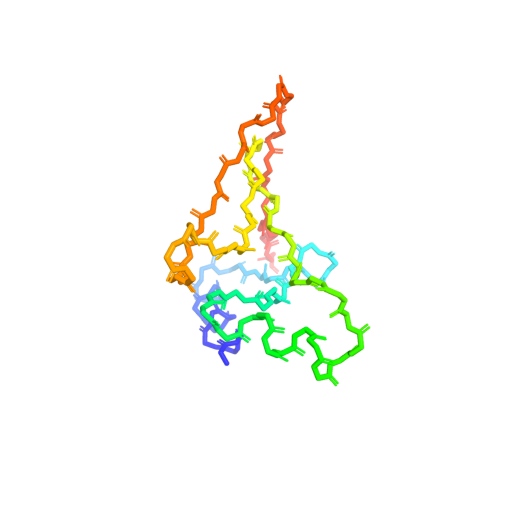ghter 3₁₀-helix, I the wider π-helix; E/B are β-structure, T and S are turns and bends, and '-' is everything else. DSSP derives these from the pattern of main-chain N–H···O=C hydrogen bonds, not from the sequence.

  · SS3 is a coarse helix/strand/coil call (letters a/b/c) made by the P-SEA algorithm from inter-Cα distances and dihedrals. It is less detailed than DSSP but needs only Cα positions.

Summarize the fold with a handful of shape descriptors and a per-residue structural alphabet.

  · Radius of gyration (Rg) is the root-mean-square distance of Cα atoms from their centroid — a single number for overall size and compactness. A globular domain of N residues has Rg ≈ 2.2·N^0.38 Å; an extended or disordered chain has a much larger Rg. The Cα contact count is the number of residue pairs whose Cα atoms are within 8 Å and are more than four positions apart in sequence — a standard proxy for tertiary packing density. The bounding box is the smallest axis-al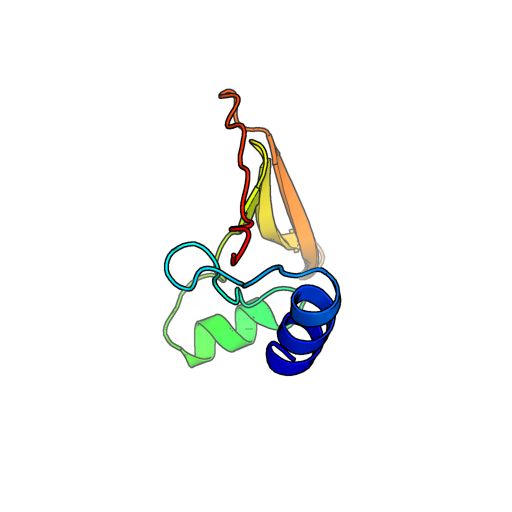igned box enclosing all Cα atoms.

  · 3Di is Foldseek's structural alphabet. Each residue is assigned one of twenty discrete states based on how its Cα sits relative to its spatial (not sequential) neighbors. Aligning 3Di strings finds structural homologs roughly as well as full 3D superposition, but orders of magnitude faster.

  · Solvent-accessible surface area (SASA) is the area in Å² traced out by the centre of a 1.4 Å probe sphere (a water molecule) rolled over the protein's van der Waals surface (Shrake–Rupley / Lee–Richards construction). Buried residues have near-zero SASA; fully exposed residues can exceed 200 Å². The total SASA scales roughly with the number of surface residues.

Ask how reliable the model is.

  · For AlphaFold models, the B-factor field carries pLDDT — the model's own estimate of local accuracy on a 0–100 scale. Regions with pLDDT<50 should be treated as essentially unmodeled; they often correspond to intrinsically disordered segments.

  · For experimental (PDB) structures, the B-factor (temperature factor) quantifies the positional spread of each atom in the crystal — a combination of thermal vibration and static disorder — in units of Å². High B-factors mark flexible loops or poorly resolved regions; low B-factors mark the rigid, well-ordered core.

  · Predicted Aligned Error (PAE) is an AlphaFold confidence matrix: entry (i, j) is the expected error in the position of residue j, in ångströms, when the prediction is superimposed on the true structure at residue i. Low PAE within a block of residues means that block is internally rigid and well-predicted; high PAE between two blocks means their relative placement is uncertain even if each block individually is confident.

Place it in context: what it resembles, what it is annotated as, and how it looks.

  · Structural nearest neighbors (via Foldseek easy-search vs the PDB). Reported per hit: target PDB id, E-value, and alignment TM-score. A TM-score above ~0.5 is the conventional threshold for 'same fold'.

  · Functional annotations link the protein to curated databases. InterPro entries identify conserved domains and families by matching the sequence against member-database signatures (Pfam, PROSITE, CDD, …). Gene Ontology (GO) terms describe molecular function, biological process, and cellular component in a controlled vocabulary. CATH places the structure in a hierarchical fold classification (Class/Architecture/Topology/Homologous-superfamily). The organism is the source species.

  · The contact map is a binary N×N matrix image: pixel (i, j) is dark where Cα_i and Cα_j are within 8 Å and |i−j|>4. Because the |i−j|>4 filter removes local helical contacts, off-diagonal stripes parallel to the main diagonal indicate parallel β-sheets; stripes perpendicular to it indicate antiparallel β-sheets. The Ramachandran plot scatters every residue's (φ, ψ) pair against the sterically allowed regions. The PAE heatmap renders the predicted-aligned-error matrix.

  · Six rendered views show the 3D structure from the faces of a cube — i.e. along ±x, ±y, ±z. Rendering representation is drawn randomly per protein from cartoon (secondary-structure ribbons), sticks (backbone bonds), or molecular surface; coloring is either N→C rainbow (blue at the N-terminus through red at the C-terminus) or one color per chain.